Protein AF-A0A7X8KTL4-F1 (afdb_monomer_lite)

Secondary structure (DSSP, 8-state):
-----SHHHHHHHHHHHHHHHHHHHHHHHHHHHHT---------GGGGGG-----------S-EESS-BTTBEEHHHHHHHHHHHHHTT--PPPHHHHHHHHHH-PPP-

Sequence (109 aa):
MKHLNSSKDKKKFIRSILQGIILVLLIGLLFNVSFSFDKYEHYDPASLTNAEDKGFIALSYSAVDRKGDKDMISIARLEEHFEALKKNGYVTLKQEDIENYYKNNQQLP

Radius of gyration: 27.47 Å; chains: 1; bounding box: 35×44×75 Å

Structure (mmCIF, N/CA/C/O backbone):
data_AF-A0A7X8KTL4-F1
#
_entry.id   AF-A0A7X8KTL4-F1
#
loop_
_atom_site.group_PDB
_atom_site.id
_atom_site.type_symbol
_atom_site.label_atom_id
_atom_site.label_alt_id
_atom_site.label_comp_id
_atom_site.label_asym_id
_atom_site.label_entity_id
_atom_site.label_seq_id
_atom_site.pdbx_PDB_ins_code
_atom_site.Cartn_x
_atom_site.Cartn_y
_atom_site.Cartn_z
_atom_site.occupancy
_atom_site.B_iso_or_equiv
_atom_site.auth_seq_id
_atom_site.auth_comp_id
_atom_site.auth_asym_id
_atom_site.auth_atom_id
_atom_site.pdbx_PDB_model_num
ATOM 1 N N . MET A 1 1 ? 5.477 20.905 51.916 1.00 44.25 1 MET A N 1
ATOM 2 C CA . MET A 1 1 ? 4.099 20.417 51.671 1.00 44.25 1 MET A CA 1
ATOM 3 C C . MET A 1 1 ? 3.115 21.493 52.119 1.00 44.25 1 MET A C 1
ATOM 5 O O . MET A 1 1 ? 3.113 21.840 53.290 1.00 44.25 1 MET A O 1
ATOM 9 N N . LYS A 1 2 ? 2.360 22.107 51.196 1.00 51.88 2 LYS A N 1
ATOM 10 C CA . LYS A 1 2 ? 1.421 23.203 51.508 1.00 51.88 2 LYS A CA 1
ATOM 11 C C . LYS A 1 2 ? 0.168 22.594 52.159 1.00 51.88 2 LYS A C 1
ATOM 13 O O . LYS A 1 2 ? -0.540 21.837 51.502 1.00 51.88 2 LYS A O 1
ATOM 18 N N . HIS A 1 3 ? -0.068 22.863 53.444 1.00 54.19 3 HIS A N 1
ATOM 19 C CA . HIS A 1 3 ? -1.232 22.352 54.178 1.00 54.19 3 HIS A CA 1
ATOM 20 C C . HIS A 1 3 ? -2.541 22.863 53.547 1.00 54.19 3 HIS A C 1
ATOM 22 O O . HIS A 1 3 ? -2.789 24.067 53.501 1.00 54.19 3 HIS A O 1
ATOM 28 N N . LEU A 1 4 ? -3.384 21.947 53.059 1.00 57.94 4 LEU A N 1
ATOM 29 C CA . LEU A 1 4 ? -4.725 22.230 52.528 1.00 57.94 4 LEU A CA 1
ATOM 30 C C . LEU A 1 4 ? -5.705 22.497 53.691 1.00 57.94 4 LEU A C 1
ATOM 32 O O . LEU A 1 4 ? -6.517 21.639 54.041 1.00 57.94 4 LEU A O 1
ATOM 36 N N . ASN A 1 5 ? -5.617 23.678 54.308 1.00 62.34 5 ASN A N 1
ATOM 37 C CA . ASN A 1 5 ? -6.362 24.029 55.529 1.00 62.34 5 ASN A CA 1
ATOM 38 C C . ASN A 1 5 ? -7.766 24.637 55.295 1.00 62.34 5 ASN A C 1
ATOM 40 O O . ASN A 1 5 ? -8.468 24.906 56.265 1.00 62.34 5 ASN A O 1
ATOM 44 N N . SER A 1 6 ? -8.230 24.823 54.049 1.00 64.62 6 SER A N 1
ATOM 45 C CA . SER A 1 6 ? -9.566 25.377 53.748 1.00 64.62 6 SER A CA 1
ATOM 46 C C . SER A 1 6 ? -10.356 24.537 52.734 1.00 64.62 6 SER A C 1
ATOM 48 O O . SER A 1 6 ? -9.793 23.952 51.806 1.00 64.62 6 SER A O 1
ATOM 50 N N . SER A 1 7 ? -11.688 24.487 52.870 1.00 68.25 7 SER A N 1
ATOM 51 C CA . SER A 1 7 ? -12.592 23.727 51.981 1.00 68.25 7 SER A CA 1
ATOM 52 C C . SER A 1 7 ? -12.494 24.152 50.508 1.00 68.25 7 SER A C 1
ATOM 54 O O . SER A 1 7 ? -12.699 23.338 49.605 1.00 68.25 7 SER A O 1
ATOM 56 N N . LYS A 1 8 ? -12.120 25.413 50.254 1.00 70.56 8 LYS A N 1
ATOM 57 C CA . LYS A 1 8 ? -11.880 25.955 48.908 1.00 70.56 8 LYS A CA 1
ATOM 58 C C . LYS A 1 8 ? -10.605 25.395 48.268 1.00 70.56 8 LYS A C 1
ATOM 60 O O . LYS A 1 8 ? -10.611 25.120 47.069 1.00 70.56 8 LYS A O 1
ATOM 65 N N . ASP A 1 9 ? -9.553 25.161 49.049 1.00 71.81 9 ASP A N 1
ATOM 66 C CA . ASP A 1 9 ? -8.283 24.635 48.534 1.00 71.81 9 ASP A CA 1
ATOM 67 C C . ASP A 1 9 ? -8.389 23.148 48.198 1.00 71.81 9 ASP A C 1
ATOM 69 O O . ASP A 1 9 ? -7.863 22.706 47.180 1.00 71.81 9 ASP A O 1
ATOM 73 N N . LYS A 1 10 ? -9.179 22.394 48.973 1.00 75.62 10 LYS A N 1
ATOM 74 C CA . LYS A 1 10 ? -9.513 20.996 48.659 1.00 75.62 10 LYS A CA 1
ATOM 75 C C . LYS A 1 10 ? -10.257 20.878 47.324 1.00 75.62 10 LYS A C 1
ATOM 77 O O . LYS A 1 10 ? -9.903 20.041 46.501 1.00 75.62 10 LYS A O 1
ATOM 82 N N . LYS A 1 11 ? -11.231 21.760 47.057 1.00 80.06 11 LYS A N 1
ATOM 83 C CA . LYS A 1 11 ? -11.939 21.803 45.761 1.00 80.06 11 LYS A CA 1
ATOM 84 C C . LYS A 1 11 ? -11.009 22.161 44.598 1.00 80.06 11 LYS A C 1
ATOM 86 O O . LYS A 1 11 ? -11.118 21.557 43.534 1.00 80.06 11 LYS A O 1
ATOM 91 N N . LYS A 1 12 ? -10.081 23.106 44.793 1.00 78.06 12 LYS A N 1
ATOM 92 C CA . LYS A 1 12 ? -9.066 23.448 43.779 1.00 78.06 12 LYS A CA 1
ATOM 93 C C . LYS A 1 12 ? -8.123 22.278 43.501 1.00 78.06 12 LYS A C 1
ATOM 95 O O . LYS A 1 12 ? -7.842 21.997 42.342 1.00 78.06 12 LYS A O 1
ATOM 100 N N . PHE A 1 13 ? -7.696 21.570 44.544 1.00 80.88 13 PHE A N 1
ATOM 101 C CA . PHE A 1 13 ? -6.823 20.406 44.421 1.00 80.88 13 PHE A CA 1
ATOM 102 C C . PHE A 1 13 ? -7.505 19.246 43.682 1.00 80.88 13 PHE A C 1
ATOM 104 O O . PHE A 1 13 ? -6.942 18.715 42.730 1.00 80.88 13 PHE A O 1
ATOM 111 N N . ILE A 1 14 ? -8.756 18.925 44.030 1.00 85.31 14 ILE A N 1
ATOM 112 C CA . ILE A 1 14 ? -9.549 17.894 43.338 1.00 85.31 14 ILE A CA 1
ATOM 113 C C . ILE A 1 14 ? -9.770 18.264 41.866 1.00 85.31 14 ILE A C 1
ATOM 115 O O . ILE A 1 14 ? -9.609 17.419 40.991 1.00 85.31 14 ILE A O 1
ATOM 119 N N . ARG A 1 15 ? -10.081 19.535 41.570 1.00 87.56 15 ARG A N 1
ATOM 120 C CA . ARG A 1 15 ? -10.236 20.009 40.187 1.00 87.56 15 ARG A CA 1
ATOM 121 C C . ARG A 1 15 ? -8.938 19.866 39.391 1.00 87.56 15 ARG A C 1
ATOM 123 O O . ARG A 1 15 ? -8.986 19.444 38.242 1.00 87.56 15 ARG A O 1
ATOM 130 N N . SER A 1 16 ? -7.799 20.176 40.008 1.00 88.31 16 SER A N 1
ATOM 131 C CA . SER A 1 16 ? -6.478 20.022 39.393 1.00 88.31 16 SER A CA 1
ATOM 132 C C . SER A 1 16 ? -6.145 18.557 39.099 1.00 88.31 16 SER A C 1
ATOM 134 O O . SER A 1 16 ? -5.621 18.258 38.031 1.00 88.31 16 SER A O 1
ATOM 136 N N . ILE A 1 17 ? -6.468 17.641 40.017 1.00 91.31 17 ILE A N 1
ATOM 137 C CA . ILE A 1 17 ? -6.293 16.197 39.802 1.00 91.31 17 ILE A CA 1
ATOM 138 C C . ILE A 1 17 ? -7.184 15.719 38.656 1.00 91.31 17 ILE A C 1
ATOM 140 O O . ILE A 1 17 ? -6.708 15.024 37.765 1.00 91.31 17 ILE A O 1
ATOM 144 N N . LEU A 1 18 ? -8.456 16.127 38.644 1.00 92.50 18 LEU A N 1
ATOM 145 C CA . LEU A 1 18 ? -9.396 15.729 37.600 1.00 92.50 18 LEU A CA 1
ATOM 146 C C . LEU A 1 18 ? -8.945 16.216 36.215 1.00 92.50 18 LEU A C 1
ATOM 148 O O . LEU A 1 18 ? -8.998 15.459 35.252 1.00 92.50 18 LEU A O 1
ATOM 152 N N . GLN A 1 19 ? -8.440 17.450 36.121 1.00 92.75 19 GLN A N 1
ATOM 153 C CA . GLN A 1 19 ? -7.845 17.974 34.888 1.00 92.75 19 GLN A CA 1
ATOM 154 C C . GLN A 1 19 ? -6.625 17.156 34.446 1.00 92.75 19 GLN A C 1
ATOM 156 O O . GLN A 1 19 ? -6.498 16.854 33.262 1.00 92.75 19 GLN A O 1
ATOM 161 N N . GLY A 1 20 ? -5.766 16.750 35.385 1.00 94.50 20 GLY A N 1
ATOM 162 C CA . GLY A 1 20 ? -4.632 15.870 35.097 1.00 94.50 20 GLY A CA 1
ATOM 163 C C . GLY A 1 20 ? -5.064 14.505 34.558 1.00 94.50 20 GLY A C 1
ATOM 164 O O . GLY A 1 20 ? -4.522 14.046 33.558 1.00 94.50 20 GLY A O 1
ATOM 165 N N . ILE A 1 21 ? -6.083 13.888 35.163 1.00 95.56 21 ILE A N 1
ATOM 166 C CA . ILE A 1 21 ? -6.632 12.598 34.710 1.00 95.56 21 ILE A CA 1
ATOM 167 C C . ILE A 1 21 ? -7.178 12.708 33.282 1.00 95.56 21 ILE A C 1
ATOM 169 O O . ILE A 1 21 ? -6.876 11.860 32.446 1.00 95.56 21 ILE A O 1
ATOM 173 N N . ILE A 1 22 ? -7.937 13.767 32.983 1.00 95.62 22 ILE A N 1
ATOM 174 C CA . ILE A 1 22 ? -8.477 14.007 31.636 1.00 95.62 22 ILE A CA 1
ATOM 175 C C . ILE A 1 22 ? -7.343 14.151 30.613 1.00 95.62 22 ILE A C 1
ATOM 177 O O . ILE A 1 22 ? -7.420 13.584 29.525 1.00 95.62 22 ILE A O 1
ATOM 181 N N . LEU A 1 23 ? -6.273 14.868 30.965 1.00 95.50 23 LEU A N 1
ATOM 182 C CA . LEU A 1 23 ? -5.125 15.047 30.080 1.00 95.50 23 LEU A CA 1
ATOM 183 C C . LEU A 1 23 ? -4.409 13.717 29.795 1.00 95.50 23 LEU A C 1
ATOM 185 O O . LEU A 1 23 ? -4.073 13.435 28.649 1.00 95.50 23 LEU A O 1
ATOM 189 N N . VAL A 1 24 ? -4.225 12.873 30.816 1.00 95.94 24 VAL A N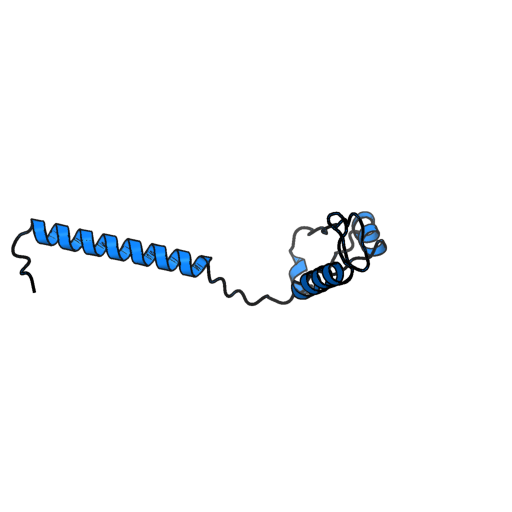 1
ATOM 190 C CA . VAL A 1 24 ? -3.617 11.540 30.663 1.00 95.94 24 VAL A CA 1
ATOM 191 C C . VAL A 1 24 ? -4.482 10.631 29.787 1.00 95.94 24 VAL A C 1
ATOM 193 O O . VAL A 1 24 ? -3.947 9.932 28.930 1.00 95.94 24 VAL A O 1
ATOM 196 N N . LEU A 1 25 ? -5.808 10.671 29.945 1.00 95.38 25 LEU A N 1
ATOM 197 C CA . LEU A 1 25 ? -6.732 9.911 29.096 1.00 95.38 25 LEU A CA 1
ATOM 198 C C . LEU A 1 25 ? -6.649 10.336 27.625 1.00 95.38 25 LEU A C 1
ATOM 200 O O . LEU A 1 25 ? -6.598 9.478 26.747 1.00 95.38 25 LEU A O 1
ATOM 204 N N . LEU A 1 26 ? -6.587 11.644 27.353 1.00 94.56 26 LEU A N 1
ATOM 205 C CA . LEU A 1 26 ? -6.423 12.159 25.991 1.00 94.56 26 LEU A CA 1
ATOM 206 C C . LEU A 1 26 ? -5.101 11.708 25.366 1.00 94.56 26 LEU A C 1
ATOM 208 O O . LEU A 1 26 ? -5.085 11.279 24.216 1.00 94.56 26 LEU A O 1
ATOM 212 N N . ILE A 1 27 ? -4.006 11.751 26.128 1.00 93.69 27 ILE A N 1
ATOM 213 C CA . ILE A 1 27 ? -2.707 11.245 25.671 1.00 93.69 27 ILE A CA 1
ATOM 214 C C . ILE A 1 27 ? -2.803 9.744 25.368 1.00 93.69 27 ILE A C 1
ATOM 216 O O . ILE A 1 27 ? -2.357 9.315 24.310 1.00 93.69 27 ILE A O 1
ATOM 220 N N . GLY A 1 28 ? -3.435 8.951 26.238 1.00 90.81 28 GLY A N 1
ATOM 221 C CA . GLY A 1 28 ? -3.630 7.515 26.019 1.00 90.81 28 GLY A CA 1
ATOM 222 C C . GLY A 1 28 ? -4.419 7.193 24.745 1.00 90.81 28 GLY A C 1
ATOM 223 O O . GLY A 1 28 ? -4.031 6.296 23.998 1.00 90.81 28 GLY A O 1
ATOM 224 N N . LEU A 1 29 ? -5.478 7.957 24.454 1.00 88.19 29 LEU A N 1
ATOM 225 C CA . LEU A 1 29 ? -6.245 7.830 23.209 1.00 88.19 29 LEU A CA 1
ATOM 226 C C . LEU A 1 29 ? -5.393 8.147 21.979 1.00 88.19 29 LEU A C 1
ATOM 228 O O . LEU A 1 29 ? -5.396 7.382 21.018 1.00 88.19 29 LEU A O 1
ATOM 232 N N . LEU A 1 30 ? -4.629 9.242 22.022 1.00 87.69 30 LEU A N 1
ATOM 233 C CA . LEU A 1 30 ? -3.730 9.613 20.928 1.00 87.69 30 LEU A CA 1
ATOM 234 C C . LEU A 1 30 ? -2.645 8.559 20.698 1.00 87.69 30 LEU A C 1
ATOM 236 O O . LEU A 1 30 ? -2.327 8.264 19.548 1.00 87.69 30 LEU A O 1
ATOM 240 N N . PHE A 1 31 ? -2.109 7.966 21.768 1.00 86.69 31 PHE A N 1
ATOM 241 C CA . PHE A 1 31 ? -1.154 6.865 21.668 1.00 86.69 31 PHE A CA 1
ATOM 242 C C . PHE A 1 31 ? -1.781 5.625 21.036 1.00 86.69 31 PHE A C 1
ATOM 244 O O . PHE A 1 31 ? -1.166 5.044 20.154 1.00 86.69 31 PHE A O 1
ATOM 251 N N . ASN A 1 32 ? -2.996 5.243 21.432 1.00 79.62 32 ASN A N 1
ATOM 252 C CA . ASN A 1 32 ? -3.677 4.075 20.871 1.00 79.62 32 ASN A CA 1
ATOM 253 C C . ASN A 1 32 ? -3.945 4.248 19.362 1.00 79.62 32 ASN A C 1
ATOM 255 O O . ASN A 1 32 ? -3.611 3.374 18.569 1.00 79.62 32 ASN A O 1
ATOM 259 N N . VAL A 1 33 ? -4.429 5.426 18.954 1.00 77.00 33 VAL A N 1
ATOM 260 C CA . VAL A 1 33 ? -4.672 5.744 17.537 1.00 77.00 33 VAL A CA 1
ATOM 261 C C . VAL A 1 33 ? -3.368 5.829 16.736 1.00 77.00 33 VAL A C 1
ATOM 263 O O . VAL A 1 33 ? -3.296 5.323 15.622 1.00 77.00 33 VAL A O 1
ATOM 266 N N . SER A 1 34 ? -2.323 6.457 17.284 1.00 74.75 34 SER A N 1
ATOM 267 C CA . SER A 1 34 ? -1.067 6.681 16.546 1.00 74.75 34 SER A CA 1
ATOM 268 C C . SER A 1 34 ? -0.164 5.446 16.497 1.00 74.75 34 SER A C 1
ATOM 270 O O . SER A 1 34 ? 0.644 5.317 15.583 1.00 74.75 34 SER A O 1
ATOM 272 N N . PHE A 1 35 ? -0.286 4.540 17.469 1.00 67.38 35 PHE A N 1
ATOM 273 C CA . PHE A 1 35 ? 0.468 3.290 17.549 1.00 67.38 35 PHE A CA 1
ATOM 274 C C . PHE A 1 35 ? -0.446 2.084 17.319 1.00 67.38 35 PHE A C 1
ATOM 276 O O . PHE A 1 35 ? -0.466 1.143 18.115 1.00 67.38 35 PHE A O 1
ATOM 283 N N . SER A 1 36 ? -1.178 2.084 16.204 1.00 58.09 36 SER A N 1
ATOM 284 C CA . SER A 1 36 ? -1.729 0.839 15.664 1.00 58.09 36 SER A CA 1
ATOM 285 C C . SER A 1 36 ? -0.559 -0.027 15.191 1.00 58.09 36 SER A C 1
ATOM 287 O O . SER A 1 36 ? -0.107 0.057 14.053 1.00 58.09 36 SER A O 1
ATOM 289 N N . PHE A 1 37 ? -0.016 -0.832 16.108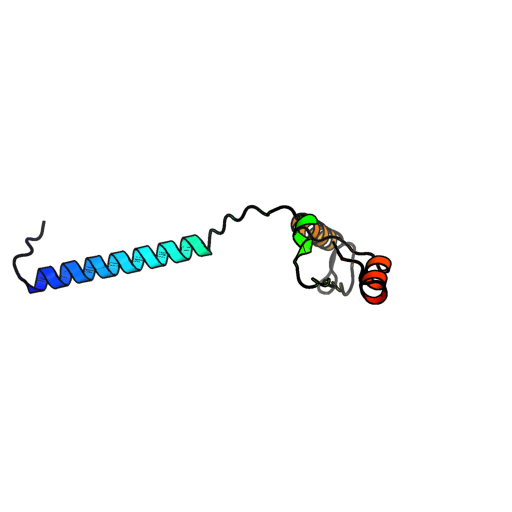 1.00 55.59 37 PHE A N 1
ATOM 290 C CA . PHE A 1 37 ? 0.920 -1.924 15.825 1.00 55.59 37 PHE A CA 1
ATOM 291 C C . PHE A 1 37 ? 0.181 -3.125 15.232 1.00 55.59 37 PHE A C 1
ATOM 293 O O . PHE A 1 37 ? 0.497 -4.271 15.565 1.00 55.59 37 PHE A O 1
ATOM 300 N N . ASP A 1 38 ? -0.810 -2.874 14.380 1.00 57.28 38 ASP A N 1
ATOM 301 C CA . ASP A 1 38 ? -1.406 -3.930 13.590 1.00 57.28 38 ASP A CA 1
ATOM 302 C C . ASP A 1 38 ? -0.286 -4.440 12.694 1.00 57.28 38 ASP A C 1
ATOM 304 O O . ASP A 1 38 ? 0.147 -3.803 11.730 1.00 57.28 38 ASP A O 1
ATOM 308 N N . LYS A 1 39 ? 0.295 -5.570 13.113 1.00 54.50 39 LYS A N 1
ATOM 309 C CA . LYS A 1 39 ? 1.169 -6.342 12.252 1.00 54.50 39 LYS A CA 1
ATOM 310 C C . LYS A 1 39 ? 0.338 -6.604 11.019 1.00 54.50 39 LYS A C 1
ATOM 312 O O . LYS A 1 39 ? -0.752 -7.146 11.138 1.00 54.50 39 LYS A O 1
ATOM 317 N N . TYR A 1 40 ? 0.871 -6.184 9.880 1.00 52.69 40 TYR A N 1
ATOM 318 C CA . TYR A 1 40 ? 0.318 -6.501 8.581 1.00 52.69 40 TYR A CA 1
ATOM 319 C C . TYR A 1 40 ? -0.081 -7.983 8.568 1.00 52.69 40 TYR A C 1
ATOM 321 O O . TYR A 1 40 ? 0.786 -8.863 8.610 1.00 52.69 40 TYR A O 1
ATOM 329 N N . GLU A 1 41 ? -1.385 -8.249 8.625 1.00 56.84 41 GLU A N 1
ATOM 330 C CA . GLU A 1 41 ? -1.898 -9.598 8.477 1.00 56.84 41 GLU A CA 1
ATOM 331 C C . GLU A 1 41 ? -1.745 -9.954 7.007 1.00 56.84 41 GLU A C 1
ATOM 333 O O . GLU A 1 41 ? -2.180 -9.221 6.116 1.00 56.84 41 GLU A O 1
ATOM 338 N N . HIS A 1 42 ? -1.048 -11.059 6.749 1.00 52.69 42 HIS A N 1
ATOM 339 C CA . HIS A 1 42 ? -0.957 -11.580 5.400 1.00 52.69 42 HIS A CA 1
ATOM 340 C C . HIS A 1 42 ? -2.363 -11.855 4.886 1.00 52.69 42 HIS A C 1
ATOM 342 O O . HIS A 1 42 ? -3.167 -12.485 5.567 1.00 52.69 42 HIS A O 1
ATOM 348 N N . TYR A 1 43 ? -2.616 -11.377 3.673 1.00 51.88 43 TYR A N 1
ATOM 349 C CA . TYR A 1 43 ? -3.848 -11.617 2.952 1.00 51.88 43 TYR A CA 1
ATOM 350 C C . TYR A 1 43 ? -4.200 -13.114 2.952 1.00 51.88 43 TYR A C 1
ATOM 352 O O . TYR A 1 43 ? 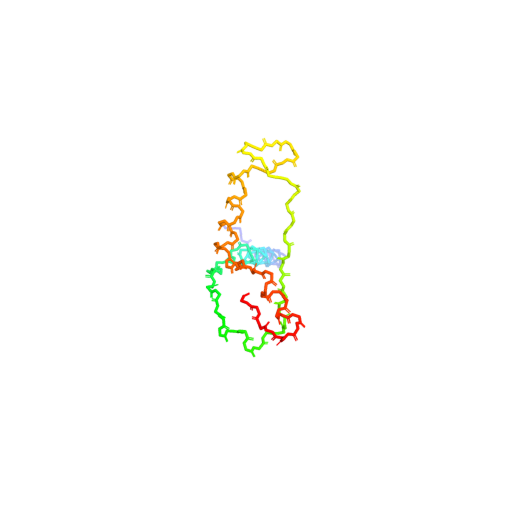-3.465 -13.924 2.380 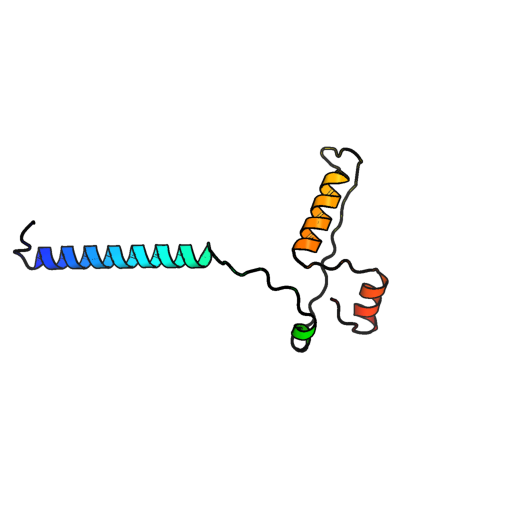1.00 51.88 43 TYR A O 1
ATOM 360 N N . ASP A 1 44 ? -5.298 -13.470 3.625 1.00 60.59 44 ASP A N 1
ATOM 361 C CA . ASP A 1 44 ? -5.843 -14.825 3.648 1.00 60.59 44 ASP A CA 1
ATOM 362 C C . ASP A 1 44 ? -7.022 -14.917 2.665 1.00 60.59 44 ASP A C 1
ATOM 364 O O . ASP A 1 44 ? -8.105 -14.397 2.962 1.00 60.59 44 ASP A O 1
ATOM 368 N N . PRO A 1 45 ? -6.864 -15.591 1.514 1.00 55.06 45 PRO A N 1
ATOM 369 C CA . PRO A 1 45 ? -7.947 -15.769 0.553 1.00 55.06 45 PRO A CA 1
ATOM 370 C C . PRO A 1 45 ? -9.132 -16.574 1.121 1.00 55.06 45 PRO A C 1
ATOM 372 O O . PRO A 1 45 ? -10.238 -16.468 0.597 1.00 55.06 45 PRO A O 1
ATOM 375 N N . ALA A 1 46 ? -8.961 -17.330 2.215 1.00 58.56 46 ALA A N 1
ATOM 376 C CA . ALA A 1 46 ? -10.065 -18.022 2.885 1.00 58.56 46 ALA A CA 1
ATOM 377 C C . ALA A 1 46 ? -10.992 -17.070 3.667 1.00 58.56 46 ALA A C 1
ATOM 379 O O . ALA A 1 46 ? -12.134 -17.425 3.957 1.00 58.56 46 ALA A O 1
ATOM 380 N N . SER A 1 47 ? -10.546 -15.844 3.966 1.00 55.81 47 SER A N 1
ATOM 381 C CA . SER A 1 47 ? -11.363 -14.818 4.634 1.00 55.81 47 SER A CA 1
ATOM 382 C C . SER A 1 47 ? -12.415 -14.174 3.715 1.00 55.81 47 SER A C 1
ATOM 384 O O . SER A 1 47 ? -13.345 -13.516 4.188 1.00 55.81 47 SER A O 1
ATOM 386 N N . LEU A 1 48 ? -12.316 -14.402 2.400 1.00 54.53 48 LEU A N 1
ATOM 387 C CA . LEU A 1 48 ? -13.220 -13.854 1.384 1.00 54.53 48 LEU A CA 1
ATOM 388 C C . LEU A 1 48 ? -14.598 -14.522 1.357 1.00 54.53 48 LEU A C 1
ATOM 390 O O . LEU A 1 48 ? -15.494 -14.034 0.673 1.00 54.53 48 LEU A O 1
ATOM 394 N N . THR A 1 49 ? -14.824 -15.598 2.117 1.00 53.59 49 THR A N 1
ATOM 395 C CA . THR A 1 49 ? -16.101 -16.332 2.086 1.00 53.59 49 THR A CA 1
ATOM 396 C C . THR A 1 49 ? -17.307 -15.514 2.562 1.00 53.59 49 THR A C 1
ATOM 398 O O . THR A 1 49 ? -18.433 -15.947 2.351 1.00 53.59 49 THR A O 1
ATOM 401 N N . ASN A 1 50 ? -17.096 -14.346 3.185 1.00 51.31 50 ASN A N 1
ATOM 402 C CA . ASN A 1 50 ? -18.165 -13.451 3.655 1.00 51.31 50 ASN A CA 1
ATOM 403 C C . ASN A 1 50 ? -17.963 -11.971 3.274 1.00 51.31 50 ASN A C 1
ATOM 405 O O . ASN A 1 50 ? -18.650 -11.103 3.814 1.00 51.31 50 ASN A O 1
ATOM 409 N N . ALA A 1 51 ? -17.008 -11.654 2.399 1.00 50.69 51 ALA A N 1
ATOM 410 C CA . ALA A 1 51 ? -16.735 -10.276 2.009 1.00 50.69 51 ALA A CA 1
ATOM 411 C C . ALA A 1 51 ? -17.608 -9.893 0.806 1.00 50.69 51 ALA A C 1
ATOM 413 O O . ALA A 1 51 ? -17.470 -10.484 -0.261 1.00 50.69 51 ALA A O 1
ATOM 414 N N . GLU A 1 52 ? -18.494 -8.908 0.987 1.00 55.94 52 GLU A N 1
ATOM 415 C CA . GLU A 1 52 ? -19.134 -8.182 -0.116 1.00 55.94 52 GLU A CA 1
ATOM 416 C C . GLU A 1 52 ? -18.103 -7.885 -1.209 1.00 55.94 52 GLU A C 1
ATOM 418 O O . GLU A 1 52 ? -17.008 -7.416 -0.904 1.00 55.94 52 GLU A O 1
ATOM 423 N N . ASP A 1 53 ? -18.462 -8.216 -2.446 1.00 58.56 53 ASP A N 1
ATOM 424 C CA . ASP A 1 53 ? -17.636 -8.203 -3.651 1.00 58.56 53 ASP A CA 1
ATOM 425 C C . ASP A 1 53 ? -16.654 -7.012 -3.696 1.00 58.56 53 ASP A C 1
ATOM 427 O O . ASP A 1 53 ? -17.027 -5.856 -3.927 1.00 58.56 53 ASP A O 1
ATOM 431 N N . LYS A 1 54 ? -15.383 -7.291 -3.387 1.00 66.62 54 LYS A N 1
ATOM 432 C CA . LYS A 1 54 ? -14.316 -6.292 -3.304 1.00 66.62 54 LYS A CA 1
ATOM 433 C C . LYS A 1 54 ? -13.680 -6.184 -4.685 1.00 66.62 54 LYS A C 1
ATOM 435 O O . LYS A 1 54 ? -12.867 -7.019 -5.061 1.00 66.62 54 LYS A O 1
ATOM 440 N 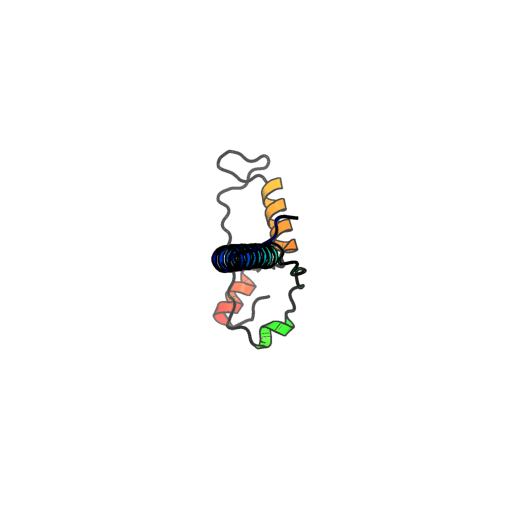N . GLY A 1 55 ? -14.097 -5.177 -5.450 1.00 78.88 55 GLY A N 1
ATOM 441 C CA . GLY A 1 55 ? -13.552 -4.884 -6.777 1.00 78.88 55 GLY A CA 1
ATOM 442 C C . GLY A 1 55 ? -12.048 -4.562 -6.778 1.00 78.88 55 GLY A C 1
ATOM 443 O O . GLY A 1 55 ? -11.353 -4.667 -5.772 1.00 78.88 55 GLY A O 1
ATOM 444 N N . PHE A 1 56 ? -11.531 -4.123 -7.922 1.00 90.69 56 PHE A N 1
ATOM 445 C CA . PHE A 1 56 ? -10.100 -3.874 -8.121 1.00 90.69 56 PHE A CA 1
ATOM 446 C C . PHE A 1 56 ? -9.767 -2.383 -8.257 1.00 90.69 56 PHE A C 1
ATOM 448 O O . PHE A 1 56 ? -10.624 -1.546 -8.543 1.00 90.69 56 PHE A O 1
ATOM 455 N N . ILE A 1 57 ? -8.484 -2.054 -8.096 1.00 91.06 57 ILE A N 1
ATOM 456 C CA . ILE A 1 57 ? -7.950 -0.706 -8.314 1.00 91.06 57 ILE A CA 1
ATOM 457 C C . ILE A 1 57 ? -7.229 -0.673 -9.663 1.00 91.06 57 ILE A C 1
ATOM 459 O O . ILE A 1 57 ? -6.310 -1.453 -9.902 1.00 91.06 57 ILE A O 1
ATOM 463 N N . ALA A 1 58 ? -7.614 0.264 -10.530 1.00 93.06 58 ALA A N 1
ATOM 464 C CA . ALA A 1 58 ? -6.912 0.534 -11.780 1.00 93.06 58 ALA A CA 1
ATOM 465 C C . ALA A 1 58 ? -5.943 1.712 -11.603 1.00 93.06 58 ALA A C 1
ATOM 467 O O . ALA A 1 58 ? -6.348 2.811 -11.220 1.00 93.06 58 ALA A O 1
ATOM 468 N N . LEU A 1 59 ? -4.663 1.489 -11.903 1.00 91.81 59 LEU A N 1
ATOM 469 C CA . LEU A 1 59 ? -3.624 2.519 -11.875 1.00 91.81 59 LEU A CA 1
ATOM 470 C C . LEU A 1 59 ? -3.262 2.930 -13.305 1.00 91.81 59 LEU A C 1
ATOM 472 O O . LEU A 1 59 ? -2.992 2.080 -14.150 1.00 91.81 59 LEU A O 1
ATOM 476 N N . SER A 1 60 ? -3.227 4.238 -13.565 1.00 90.38 60 SER A N 1
ATOM 477 C CA . SER A 1 60 ? -2.854 4.808 -14.862 1.00 90.38 60 SER A CA 1
ATOM 478 C C . SER A 1 60 ? -1.569 5.618 -14.727 1.00 90.38 60 SER A C 1
ATOM 480 O O . SER A 1 60 ? -1.531 6.600 -13.988 1.00 90.38 60 SER A O 1
ATOM 482 N N . TYR A 1 61 ? -0.529 5.231 -15.466 1.00 87.94 61 TYR A N 1
ATOM 483 C CA . TYR A 1 61 ? 0.741 5.954 -15.531 1.00 87.94 61 TYR A CA 1
ATOM 484 C C . TYR A 1 61 ? 0.831 6.709 -16.860 1.00 87.94 61 TYR A C 1
ATOM 486 O O . TYR A 1 61 ? 0.750 6.095 -17.921 1.00 87.94 61 TYR A O 1
ATOM 494 N N . SER A 1 62 ? 0.996 8.034 -16.808 1.00 78.62 62 SER A N 1
ATOM 495 C CA . SER A 1 62 ? 0.926 8.898 -17.997 1.00 78.62 62 SER A CA 1
ATOM 496 C C . SER A 1 62 ? 2.062 8.668 -18.998 1.00 78.62 62 SER A C 1
ATOM 498 O O . SER A 1 62 ? 1.816 8.686 -20.199 1.00 78.62 62 SER A O 1
ATOM 500 N N . ALA A 1 63 ? 3.295 8.453 -18.523 1.00 82.94 63 ALA A N 1
ATOM 501 C CA . ALA A 1 63 ? 4.447 8.103 -19.352 1.00 82.94 63 ALA A CA 1
ATOM 502 C C . ALA A 1 63 ? 5.639 7.662 -18.483 1.00 82.94 63 ALA A C 1
ATOM 504 O O . ALA A 1 63 ? 5.846 8.207 -17.397 1.00 82.94 63 ALA A O 1
ATOM 505 N N . VAL A 1 64 ? 6.429 6.702 -18.976 1.00 85.25 64 VAL A N 1
ATOM 506 C CA . VAL A 1 64 ? 7.610 6.153 -18.285 1.00 85.25 64 VAL A CA 1
ATOM 507 C C . VAL A 1 64 ? 8.871 6.495 -19.075 1.00 85.25 64 VAL A C 1
ATOM 509 O O . VAL A 1 64 ? 8.934 6.231 -20.275 1.00 85.25 64 VAL A O 1
ATOM 512 N N . ASP A 1 65 ? 9.881 7.049 -18.407 1.00 87.75 65 ASP A N 1
ATOM 513 C CA . ASP A 1 65 ? 11.213 7.296 -18.969 1.00 87.75 65 ASP A CA 1
ATOM 514 C C . ASP A 1 65 ? 12.300 6.527 -18.191 1.00 87.75 65 ASP A C 1
ATOM 516 O O . ASP A 1 65 ? 12.129 6.142 -17.036 1.00 87.75 65 ASP A O 1
ATOM 520 N N . ARG A 1 66 ? 13.459 6.289 -18.814 1.00 83.81 66 ARG A N 1
ATOM 521 C CA . ARG A 1 66 ? 14.594 5.604 -18.179 1.00 83.81 66 ARG A CA 1
ATOM 522 C C . ARG A 1 66 ? 15.145 6.371 -16.981 1.00 83.81 66 ARG A C 1
ATOM 524 O O . ARG A 1 66 ? 15.536 5.738 -16.003 1.00 83.81 66 ARG A O 1
ATOM 531 N N . LYS A 1 67 ? 15.215 7.703 -17.059 1.00 81.69 67 LYS A N 1
ATOM 532 C CA . LYS A 1 67 ? 15.743 8.555 -15.979 1.00 81.69 67 LYS A CA 1
ATOM 533 C C . LYS A 1 67 ? 14.644 9.334 -15.263 1.00 81.69 67 LYS A C 1
ATOM 535 O O . LYS A 1 67 ? 14.818 9.649 -14.088 1.00 81.69 67 LYS A O 1
ATOM 540 N N . GLY A 1 68 ? 13.511 9.540 -15.928 1.00 74.94 68 GLY A N 1
ATOM 541 C CA . GLY A 1 68 ? 12.416 10.364 -15.434 1.00 74.94 68 GLY A CA 1
ATOM 542 C C . GLY A 1 68 ? 12.652 11.835 -15.765 1.00 74.94 68 GLY A C 1
ATOM 543 O O . GLY A 1 68 ? 13.791 12.289 -15.882 1.00 74.94 68 GLY A O 1
ATOM 544 N N . ASP A 1 69 ? 11.558 12.573 -15.896 1.00 79.62 69 ASP A N 1
ATOM 545 C CA . ASP A 1 69 ? 11.544 14.031 -16.040 1.00 79.62 69 ASP A CA 1
ATOM 546 C C . ASP A 1 69 ? 10.347 14.590 -15.250 1.00 79.62 69 ASP A C 1
ATOM 548 O O . ASP A 1 69 ? 9.604 13.828 -14.631 1.00 79.62 69 ASP A O 1
ATOM 552 N N . LYS A 1 70 ? 10.138 15.909 -15.248 1.00 71.50 70 LYS A N 1
ATOM 553 C CA . LYS A 1 70 ? 9.054 16.584 -14.514 1.00 71.50 70 LYS A CA 1
ATOM 554 C C . LYS A 1 70 ? 7.670 15.973 -14.750 1.00 71.50 70 LYS A C 1
ATOM 556 O O . LYS A 1 70 ? 6.876 15.945 -13.815 1.00 71.50 70 LYS A O 1
ATOM 561 N N . ASP A 1 71 ? 7.426 15.452 -15.951 1.00 76.38 71 ASP A N 1
ATOM 562 C CA . ASP A 1 71 ? 6.129 14.905 -16.359 1.00 76.38 71 ASP A CA 1
ATOM 563 C C . ASP A 1 71 ? 6.128 13.368 -16.523 1.00 76.38 71 ASP A C 1
ATOM 565 O O . ASP A 1 71 ? 5.082 12.781 -16.807 1.00 76.38 71 ASP A O 1
ATOM 569 N N . MET A 1 72 ? 7.275 12.691 -16.353 1.00 84.88 72 MET A N 1
ATOM 570 C CA . MET A 1 72 ? 7.435 11.253 -16.629 1.00 84.88 72 MET A CA 1
ATOM 571 C C . MET A 1 72 ? 8.044 10.510 -15.439 1.00 84.88 72 MET A C 1
ATOM 573 O O . MET A 1 72 ? 9.108 10.877 -14.936 1.00 84.88 72 MET A O 1
ATOM 577 N N . ILE A 1 73 ? 7.414 9.407 -15.027 1.00 87.69 73 ILE A N 1
ATOM 578 C CA . ILE A 1 73 ? 7.952 8.555 -13.960 1.00 87.69 73 ILE A CA 1
ATOM 579 C C . ILE A 1 73 ? 9.194 7.811 -14.465 1.00 87.69 73 ILE A C 1
ATOM 581 O O . ILE A 1 73 ? 9.222 7.323 -15.595 1.00 87.69 73 ILE A O 1
ATOM 585 N N . SER A 1 74 ? 10.234 7.713 -13.635 1.00 90.38 74 SER A N 1
ATOM 586 C CA . SER A 1 74 ? 11.402 6.899 -13.974 1.00 90.38 74 SER A CA 1
ATOM 587 C C . SER A 1 74 ? 11.096 5.404 -13.833 1.00 90.38 74 SER A C 1
ATOM 589 O O . SER A 1 74 ? 10.276 5.014 -13.000 1.00 90.38 74 SER A O 1
ATOM 591 N N . ILE A 1 75 ? 11.798 4.544 -14.580 1.00 92.00 75 ILE A N 1
ATOM 592 C CA . ILE A 1 75 ? 11.705 3.079 -14.411 1.00 92.00 75 ILE A CA 1
ATOM 593 C C . ILE A 1 75 ? 11.996 2.674 -12.959 1.00 92.00 75 ILE A C 1
ATOM 595 O O . ILE A 1 75 ? 11.271 1.864 -12.393 1.00 92.00 75 ILE A O 1
ATOM 599 N N . ALA A 1 76 ? 13.014 3.276 -12.336 1.00 91.50 76 ALA A N 1
ATOM 600 C CA . ALA A 1 76 ? 13.354 2.994 -10.942 1.00 91.50 76 ALA A CA 1
ATOM 601 C C . ALA A 1 76 ? 12.191 3.323 -9.993 1.00 91.50 76 ALA A C 1
ATOM 603 O O . ALA A 1 76 ? 11.865 2.536 -9.111 1.00 91.50 76 ALA A O 1
ATOM 604 N N . ARG A 1 77 ? 11.520 4.460 -10.210 1.00 91.56 77 ARG A N 1
ATOM 605 C CA . ARG A 1 77 ? 10.387 4.870 -9.380 1.00 91.56 77 ARG A CA 1
ATOM 606 C C . ARG A 1 77 ? 9.142 4.019 -9.624 1.00 91.56 77 ARG A C 1
ATOM 608 O O . ARG A 1 77 ? 8.387 3.766 -8.690 1.00 91.56 77 ARG A O 1
ATOM 615 N N . LEU A 1 78 ? 8.928 3.573 -10.859 1.00 93.00 78 LEU A N 1
ATOM 616 C CA . LEU A 1 78 ? 7.854 2.638 -11.184 1.00 93.00 78 LEU A CA 1
ATOM 617 C C . LEU A 1 78 ? 8.057 1.292 -10.474 1.00 93.00 78 LEU A C 1
ATOM 619 O O . LEU A 1 78 ? 7.119 0.778 -9.872 1.00 93.00 78 LEU A O 1
ATOM 623 N N . GLU A 1 79 ? 9.285 0.774 -10.476 1.00 93.94 79 GLU A N 1
ATOM 624 C CA . GLU A 1 79 ? 9.628 -0.465 -9.773 1.00 93.94 79 GLU A CA 1
ATOM 625 C C . GLU A 1 79 ? 9.422 -0.330 -8.258 1.00 93.94 79 GLU A C 1
ATOM 627 O O . GLU A 1 79 ? 8.827 -1.202 -7.631 1.00 93.94 79 GLU A O 1
ATOM 632 N N . GLU A 1 80 ? 9.811 0.807 -7.667 1.00 94.81 80 GLU A N 1
ATOM 633 C CA . GLU A 1 80 ? 9.515 1.110 -6.259 1.00 94.81 80 GLU A CA 1
ATOM 634 C C . GLU A 1 80 ? 8.009 1.075 -5.960 1.00 94.81 80 GLU A C 1
ATOM 636 O O . GLU A 1 80 ? 7.604 0.591 -4.902 1.00 94.81 80 GLU A O 1
ATOM 641 N N . HIS A 1 81 ? 7.166 1.571 -6.874 1.00 94.75 81 HIS A N 1
ATOM 642 C CA . HIS A 1 81 ? 5.713 1.510 -6.708 1.00 94.75 81 HIS A CA 1
ATOM 643 C C . HIS A 1 81 ? 5.209 0.061 -6.754 1.00 94.75 81 HIS A C 1
ATOM 645 O O . HIS A 1 81 ? 4.394 -0.317 -5.913 1.00 94.75 81 HIS A O 1
ATOM 651 N N . PHE A 1 82 ? 5.695 -0.761 -7.688 1.00 94.00 82 PHE A N 1
ATOM 652 C CA . PHE A 1 82 ? 5.296 -2.168 -7.789 1.00 94.00 82 PHE A CA 1
ATOM 653 C C . PHE A 1 82 ? 5.738 -2.991 -6.579 1.00 94.00 82 PHE A C 1
ATOM 655 O O . PHE A 1 82 ? 4.936 -3.742 -6.022 1.00 94.00 82 PHE A O 1
ATOM 662 N N 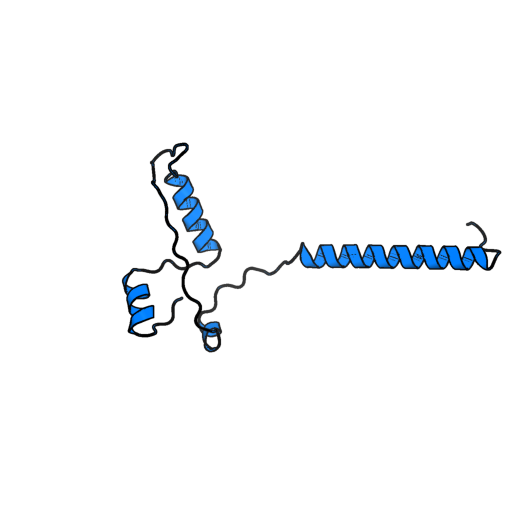. GLU A 1 83 ? 6.964 -2.791 -6.102 1.00 95.38 83 GLU A N 1
ATOM 663 C CA . GLU A 1 83 ? 7.455 -3.450 -4.893 1.00 95.38 83 GLU A CA 1
ATOM 664 C C . GLU A 1 83 ? 6.683 -3.000 -3.646 1.00 95.38 83 GLU A C 1
ATOM 666 O O . GLU A 1 83 ? 6.334 -3.823 -2.797 1.00 95.38 83 GLU A O 1
ATOM 671 N N . ALA A 1 84 ? 6.334 -1.713 -3.546 1.00 94.94 84 ALA A N 1
ATOM 672 C CA . ALA A 1 84 ? 5.488 -1.222 -2.465 1.00 94.94 84 ALA A CA 1
ATOM 673 C C . ALA A 1 84 ? 4.089 -1.854 -2.504 1.00 94.94 84 ALA A C 1
ATOM 675 O O . ALA A 1 84 ? 3.602 -2.300 -1.466 1.00 94.94 84 ALA A O 1
ATOM 676 N N . LEU A 1 85 ? 3.451 -1.936 -3.674 1.00 94.25 85 LEU A N 1
ATOM 677 C CA . LEU A 1 85 ? 2.140 -2.575 -3.833 1.00 94.25 85 LEU A CA 1
ATOM 678 C C . LEU A 1 85 ? 2.192 -4.046 -3.407 1.00 94.25 85 LEU A C 1
ATOM 680 O O . LEU A 1 85 ? 1.413 -4.475 -2.557 1.00 94.25 85 LEU A O 1
ATOM 684 N N . LYS A 1 86 ? 3.180 -4.790 -3.900 1.00 91.38 86 LYS A N 1
ATOM 685 C CA . LYS A 1 86 ? 3.390 -6.194 -3.541 1.00 91.38 86 LYS A CA 1
ATOM 686 C C . LYS A 1 86 ? 3.627 -6.383 -2.041 1.00 91.38 86 LYS A C 1
ATOM 688 O O . LYS A 1 86 ? 3.044 -7.275 -1.430 1.00 91.38 86 LYS A O 1
ATOM 693 N N . LYS A 1 87 ? 4.442 -5.524 -1.420 1.00 92.19 87 LYS A N 1
ATOM 694 C CA . LYS A 1 87 ? 4.706 -5.556 0.029 1.00 92.19 87 LYS A CA 1
ATOM 695 C C . LYS A 1 87 ? 3.451 -5.286 0.867 1.00 92.19 87 LYS A C 1
ATOM 697 O O . LYS A 1 87 ? 3.360 -5.793 1.979 1.00 92.19 87 LYS A O 1
ATOM 702 N N . ASN A 1 88 ? 2.506 -4.509 0.339 1.00 89.56 88 ASN A N 1
ATOM 703 C CA . ASN A 1 88 ? 1.218 -4.222 0.976 1.00 89.56 88 ASN A CA 1
ATOM 704 C C . ASN A 1 88 ? 0.106 -5.215 0.581 1.00 89.56 88 ASN A C 1
ATOM 706 O O . ASN A 1 88 ? -1.049 -4.971 0.915 1.00 89.56 88 ASN A O 1
ATOM 710 N N . GLY A 1 89 ? 0.428 -6.307 -0.123 1.00 87.69 89 GLY A N 1
ATOM 711 C CA . GLY A 1 89 ? -0.527 -7.383 -0.418 1.00 87.69 89 GLY A CA 1
ATOM 712 C C . GLY A 1 89 ? -1.348 -7.229 -1.678 1.00 87.69 89 GLY A C 1
ATOM 713 O O . GLY A 1 89 ? -2.225 -8.051 -1.910 1.00 87.69 89 GLY A O 1
ATOM 714 N N . TYR A 1 90 ? -1.081 -6.212 -2.493 1.00 91.81 90 TYR A N 1
ATOM 715 C CA . TYR A 1 90 ? -1.777 -6.072 -3.764 1.00 91.81 90 TYR A CA 1
ATOM 716 C C . TYR A 1 90 ? -1.298 -7.136 -4.755 1.00 91.81 90 TYR A C 1
ATOM 718 O O . TYR A 1 90 ? -0.095 -7.373 -4.905 1.00 91.81 90 TYR A O 1
ATOM 726 N N . VAL A 1 91 ? -2.253 -7.740 -5.461 1.00 91.25 91 VAL A N 1
ATOM 727 C CA . VAL A 1 91 ? -2.007 -8.726 -6.514 1.00 91.25 91 VAL A CA 1
ATOM 728 C C . VAL A 1 91 ? -2.254 -8.082 -7.875 1.00 91.25 91 VAL A C 1
ATOM 730 O O . VAL A 1 91 ? -3.283 -7.449 -8.106 1.00 91.25 91 VAL A O 1
ATOM 733 N N . THR A 1 92 ? -1.301 -8.236 -8.794 1.00 93.56 92 THR A N 1
ATOM 734 C CA . THR A 1 92 ? -1.465 -7.769 -10.174 1.00 93.56 92 THR A CA 1
ATOM 735 C C . THR A 1 92 ? -2.442 -8.676 -10.910 1.00 93.56 92 THR A C 1
ATOM 737 O O . THR A 1 92 ? -2.185 -9.869 -11.062 1.00 93.56 92 THR A O 1
ATOM 740 N N . LEU A 1 93 ? -3.528 -8.090 -11.411 1.00 93.12 93 LEU A N 1
ATOM 741 C CA . LEU A 1 93 ? -4.521 -8.782 -12.225 1.00 93.12 93 LEU A CA 1
ATOM 742 C C . LEU A 1 93 ? -4.172 -8.695 -13.706 1.00 93.12 93 LEU A C 1
ATOM 744 O O . LEU A 1 93 ? -3.644 -7.687 -14.184 1.00 93.12 93 LEU A O 1
ATOM 748 N N . LYS A 1 94 ? -4.517 -9.740 -14.450 1.00 93.44 94 LYS A N 1
ATOM 749 C CA . LYS A 1 94 ? -4.492 -9.709 -15.908 1.00 93.44 94 LYS A CA 1
ATOM 750 C C . LYS A 1 94 ? -5.833 -9.232 -16.448 1.00 93.44 94 LYS A C 1
ATOM 752 O O . LYS A 1 94 ? -6.859 -9.265 -15.774 1.00 93.44 94 LYS A O 1
ATOM 757 N N . GLN A 1 95 ? -5.838 -8.868 -17.726 1.00 92.44 95 GLN A N 1
ATOM 758 C CA . GLN A 1 95 ? -7.075 -8.531 -18.424 1.00 92.44 95 GLN A CA 1
ATOM 759 C C . GLN A 1 95 ? -8.090 -9.688 -18.397 1.00 92.44 95 GLN A C 1
ATOM 761 O O . GLN A 1 95 ? -9.275 -9.440 -18.200 1.00 92.44 95 GLN A O 1
ATOM 766 N N . GLU A 1 96 ? -7.633 -10.938 -18.536 1.00 93.38 96 GLU A N 1
ATOM 767 C CA . GLU A 1 96 ? -8.503 -12.122 -18.456 1.00 93.38 96 GLU A CA 1
ATOM 768 C C . GLU A 1 96 ? -9.224 -12.235 -17.103 1.00 93.38 96 GLU A C 1
ATOM 770 O O . GLU A 1 96 ? -10.416 -12.537 -17.072 1.00 93.38 96 GLU A O 1
ATOM 775 N N . ASP A 1 97 ? -8.538 -11.910 -16.002 1.00 91.25 97 ASP A N 1
ATOM 776 C CA . ASP A 1 97 ? -9.113 -11.947 -14.654 1.00 91.25 97 ASP A CA 1
ATOM 777 C C . ASP A 1 97 ? -10.232 -10.909 -14.513 1.00 91.25 97 ASP A C 1
ATOM 779 O O . ASP A 1 97 ? -11.296 -11.208 -13.978 1.00 91.25 97 ASP A O 1
ATOM 783 N N . ILE A 1 98 ? -10.027 -9.707 -15.065 1.00 91.94 98 ILE A N 1
ATOM 784 C CA . ILE A 1 98 ? -11.021 -8.624 -15.066 1.00 91.94 98 ILE A CA 1
ATOM 785 C C . ILE A 1 98 ? -12.225 -8.989 -15.945 1.00 91.94 98 ILE A C 1
ATOM 787 O O . ILE A 1 98 ? -13.373 -8.735 -15.579 1.00 91.94 98 ILE A O 1
ATOM 791 N N . GLU A 1 99 ? -12.000 -9.599 -17.108 1.00 94.12 99 GLU A N 1
ATOM 792 C CA . GLU A 1 99 ? -13.099 -10.053 -17.961 1.00 94.12 99 GLU A CA 1
ATOM 793 C C . GLU A 1 99 ? -13.938 -11.137 -17.283 1.00 94.12 99 GLU A C 1
ATOM 795 O O . GLU A 1 99 ? -15.170 -11.076 -17.320 1.00 94.12 99 GLU A O 1
ATOM 800 N N . ASN A 1 100 ? -13.287 -12.109 -16.644 1.00 91.75 100 ASN A N 1
ATOM 801 C CA . ASN A 1 100 ? -13.965 -13.178 -15.922 1.00 91.75 100 ASN A CA 1
ATOM 802 C C . ASN A 1 100 ? -14.666 -12.676 -14.659 1.00 91.75 100 ASN A C 1
ATOM 804 O O . ASN A 1 100 ? -15.733 -13.190 -14.326 1.00 91.75 100 ASN A O 1
ATOM 808 N N . TYR A 1 101 ? -14.115 -11.665 -13.988 1.00 90.31 101 TYR A N 1
ATOM 809 C CA . TYR A 1 101 ? -14.769 -10.987 -12.874 1.00 90.31 101 TYR A CA 1
ATOM 810 C C . TYR A 1 101 ? -16.159 -10.486 -13.284 1.00 90.31 101 TYR A C 1
ATOM 812 O O . TYR A 1 101 ? -17.159 -10.873 -12.686 1.00 90.31 101 TYR A O 1
ATOM 820 N N . TYR A 1 102 ? -16.249 -9.735 -14.386 1.00 89.44 102 TYR A N 1
ATOM 821 C CA . TYR A 1 102 ? -17.527 -9.190 -14.855 1.00 89.44 102 TYR A CA 1
ATOM 822 C C . TYR A 1 102 ? -18.451 -10.214 -15.522 1.00 89.44 102 TYR A C 1
ATOM 824 O O . TYR A 1 102 ? -19.669 -10.114 -15.395 1.00 89.44 102 TYR A O 1
ATOM 832 N N . LYS A 1 103 ? -17.904 -11.162 -16.294 1.00 93.38 103 LYS A N 1
ATOM 833 C CA . LYS A 1 103 ? -18.716 -12.096 -17.097 1.00 93.38 103 LYS A CA 1
ATOM 834 C C . LYS A 1 103 ? -19.122 -13.347 -16.324 1.00 93.38 103 LYS A C 1
ATOM 836 O O . LYS A 1 103 ? -20.219 -13.858 -16.528 1.00 93.38 103 LYS A O 1
ATOM 841 N N . ASN A 1 104 ? -18.231 -13.846 -15.473 1.00 90.81 104 ASN A N 1
ATOM 842 C CA . ASN A 1 104 ? -18.334 -15.166 -14.851 1.00 90.81 104 ASN A CA 1
ATOM 843 C C . ASN A 1 104 ? -18.445 -15.096 -13.319 1.00 90.81 104 ASN A C 1
ATOM 845 O O . ASN A 1 104 ? -18.462 -16.146 -12.680 1.00 90.81 104 ASN A O 1
ATOM 849 N N . ASN A 1 105 ? -18.523 -13.893 -12.732 1.00 83.81 105 ASN A N 1
ATOM 850 C CA . ASN A 1 105 ? -18.489 -13.664 -11.281 1.00 83.81 105 ASN A CA 1
ATOM 851 C C . ASN A 1 105 ? -17.282 -14.348 -10.612 1.00 83.81 105 ASN A C 1
ATOM 853 O O . ASN A 1 105 ? -17.385 -14.888 -9.508 1.00 83.81 105 ASN A O 1
ATOM 857 N N . GLN A 1 106 ? -16.143 -14.389 -11.313 1.00 85.31 106 GLN A N 1
ATOM 858 C CA . GLN A 1 106 ? -14.908 -14.932 -10.757 1.00 85.31 106 GLN A CA 1
ATOM 859 C C . GLN A 1 106 ? -14.458 -14.043 -9.597 1.00 85.31 106 GLN A C 1
ATOM 861 O O . GLN A 1 106 ? -14.307 -12.843 -9.784 1.00 85.31 106 GLN A O 1
ATOM 866 N N . GLN A 1 107 ? -14.196 -14.619 -8.425 1.00 85.94 107 GLN A N 1
ATOM 867 C CA . GLN A 1 107 ? -13.638 -13.858 -7.307 1.00 85.94 107 GLN A CA 1
ATOM 868 C C . GLN A 1 107 ? -12.214 -13.398 -7.622 1.00 85.94 107 GLN A C 1
ATOM 870 O O . GLN A 1 107 ? -11.398 -14.173 -8.134 1.00 85.94 107 GLN A O 1
ATOM 875 N N . LEU A 1 108 ? -11.928 -12.136 -7.309 1.00 86.44 108 LEU A N 1
ATOM 876 C CA . LEU A 1 108 ? -10.590 -11.576 -7.432 1.00 86.44 108 LEU A CA 1
ATOM 877 C C . LEU A 1 108 ? -9.771 -11.852 -6.161 1.00 86.44 108 LEU A C 1
ATOM 879 O O . LEU A 1 108 ? -10.344 -11.894 -5.068 1.00 86.44 108 LEU A O 1
ATOM 883 N N . PRO A 1 109 ? -8.456 -12.085 -6.314 1.00 82.94 109 PRO A N 1
ATOM 884 C CA . PRO A 1 109 ? -7.524 -12.205 -5.206 1.00 82.94 109 PRO A CA 1
ATOM 885 C C . PRO A 1 109 ? -7.207 -10.853 -4.573 1.00 82.94 109 PRO A C 1
ATOM 887 O O . PRO A 1 109 ? -7.578 -9.787 -5.108 1.00 82.94 109 PRO A O 1
#

pLDDT: mean 80.35, std 14.94, range [44.25, 95.94]

Foldseek 3Di:
DDDPPDPVSVVVVVVVVVVVVVVVVVVVVVCCVVPPPPDLDADDPVVCPPDDQDDDDDDDAPAEDCCDDPRHHHPVRVVVVVVVCVVNHHDDDDPVQVVCCVPVVDHDD